Protein AF-A0A7J6UCP2-F1 (afdb_monomer_lite)

Organism: Perkinsus olseni (NCBI:txid32597)

Foldseek 3Di:
DLVVVLVVVVVCPPPVVVPAVVPPDDDDPADPVNVVVVLVVVDDLDAPALLPDDPVCLVVDDDPRNVVVVVLVVQLVVQLVCCQVPVVSLPDPHSPDPVSSVSSSSVSSSSSRCLVQQWAWEWEQEPVRDTDTDTDRDRPVSVDDDDPPDDQWDGWYYYSHGIDIDGPDDDDDD

Sequence (174 aa):
MGLGLLYEVTALSSNDTKGWLHNRLGKSRVTDKELLKQWFNSLPDSFDSIVRFNTNQSALLFGPALEELRRLEKFLVTCRSLAAVMPSMFGIESMESEAAQLHIETLARWAWGVILSRTGVAKVKEATGAERDLVLLLPGVSLLNNAMDDCNLQDPECSHEGCLVRARRFIRKG

Radius of gyration: 18.69 Å; chains: 1; bounding box: 39×41×49 Å

Structure (mmCIF, N/CA/C/O backbone):
data_AF-A0A7J6UCP2-F1
#
_entry.id   AF-A0A7J6UCP2-F1
#
loop_
_atom_site.group_PDB
_atom_site.id
_atom_site.type_symbol
_atom_site.label_atom_id
_atom_site.label_alt_id
_atom_site.label_comp_id
_atom_site.label_asym_id
_atom_site.label_entity_id
_atom_site.label_seq_id
_atom_site.pdbx_PDB_ins_code
_atom_site.Cartn_x
_atom_site.Cartn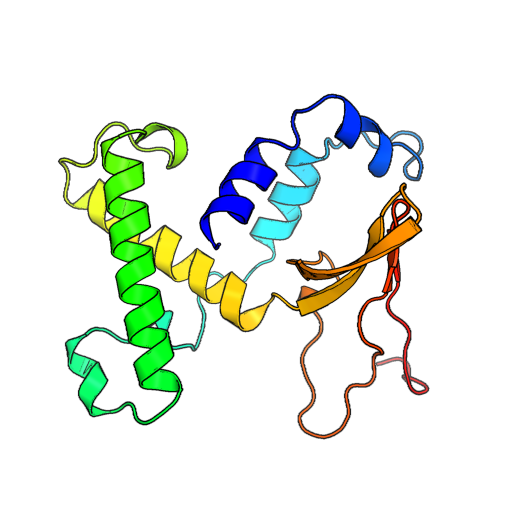_y
_atom_site.Cartn_z
_atom_site.occupancy
_atom_site.B_iso_or_equiv
_atom_site.auth_seq_id
_atom_site.auth_comp_id
_atom_site.auth_asym_id
_atom_site.auth_atom_id
_atom_site.pdbx_PDB_model_num
ATOM 1 N N . MET A 1 1 ? 4.297 12.203 4.997 1.00 28.42 1 MET A N 1
ATOM 2 C CA . MET A 1 1 ? 4.101 12.081 3.534 1.00 28.42 1 MET A CA 1
ATOM 3 C C . MET A 1 1 ? 3.146 10.948 3.118 1.00 28.42 1 MET A C 1
ATOM 5 O O . MET A 1 1 ? 2.669 10.998 2.000 1.00 28.42 1 MET A O 1
ATOM 9 N N . GLY A 1 2 ? 2.761 9.997 3.989 1.00 26.58 2 GLY A N 1
ATOM 10 C CA . GLY A 1 2 ? 1.834 8.899 3.627 1.00 26.58 2 GLY A CA 1
ATOM 11 C C . GLY A 1 2 ? 0.330 9.231 3.565 1.00 26.58 2 GLY A C 1
ATOM 12 O O . GLY A 1 2 ? -0.431 8.467 2.989 1.00 26.58 2 GLY A O 1
ATOM 13 N N . LEU A 1 3 ? -0.117 10.371 4.106 1.00 30.00 3 LEU A N 1
ATOM 14 C CA . LEU A 1 3 ? -1.521 10.815 4.016 1.00 30.00 3 LEU A CA 1
ATOM 15 C C . LEU A 1 3 ? -1.865 11.509 2.688 1.00 30.00 3 LEU A C 1
ATOM 17 O O . LEU A 1 3 ? -3.036 11.581 2.328 1.00 30.00 3 LEU A O 1
ATOM 21 N N . GLY A 1 4 ? -0.851 11.981 1.953 1.00 25.59 4 GLY A N 1
ATOM 22 C CA . GLY A 1 4 ? -1.035 12.601 0.638 1.00 25.59 4 GLY A CA 1
ATOM 23 C C . GLY A 1 4 ? -1.585 11.619 -0.394 1.00 25.59 4 GLY A C 1
ATOM 24 O O . GLY A 1 4 ? -2.411 12.010 -1.197 1.00 25.59 4 GLY A O 1
ATOM 25 N N . LEU A 1 5 ? -1.237 10.332 -0.292 1.00 33.38 5 LEU A N 1
ATOM 26 C CA . LEU A 1 5 ? -1.737 9.278 -1.184 1.00 33.38 5 LEU A CA 1
ATOM 27 C C . LEU A 1 5 ? -3.220 8.949 -0.956 1.00 33.38 5 LEU A C 1
ATOM 29 O O . LEU A 1 5 ? -3.938 8.700 -1.917 1.00 33.38 5 LEU A O 1
ATOM 33 N N . LEU A 1 6 ? -3.712 8.987 0.288 1.00 31.48 6 LEU A N 1
ATOM 34 C CA . LEU A 1 6 ? -5.144 8.803 0.564 1.00 31.48 6 LEU A CA 1
ATOM 35 C C . LEU A 1 6 ? -5.952 10.038 0.152 1.00 31.48 6 LEU A C 1
ATOM 37 O O . LEU A 1 6 ? -7.021 9.894 -0.436 1.00 31.48 6 LEU A O 1
ATOM 41 N N . TYR A 1 7 ? -5.417 11.238 0.405 1.00 31.50 7 TYR A N 1
ATOM 42 C CA . TYR A 1 7 ? -6.069 12.482 0.004 1.00 31.50 7 TYR A CA 1
ATOM 43 C C . TYR A 1 7 ? -6.068 12.664 -1.519 1.00 31.50 7 TYR A C 1
ATOM 45 O O . TYR A 1 7 ? -7.100 13.027 -2.068 1.00 31.50 7 TYR A O 1
ATOM 53 N N . GLU A 1 8 ? -4.979 12.338 -2.224 1.00 30.66 8 GLU A N 1
ATOM 54 C CA . GLU A 1 8 ? -4.911 12.392 -3.691 1.00 30.66 8 GLU A CA 1
ATOM 55 C C . GLU A 1 8 ? -5.833 11.361 -4.340 1.00 30.66 8 GLU A C 1
ATOM 57 O O . GLU A 1 8 ? -6.547 11.717 -5.268 1.00 30.66 8 GLU A O 1
ATOM 62 N N . VAL A 1 9 ? -5.952 10.140 -3.806 1.00 34.94 9 VAL A N 1
ATOM 63 C CA . VAL A 1 9 ? -6.922 9.156 -4.324 1.00 34.94 9 VAL A CA 1
ATOM 64 C C . VAL A 1 9 ? -8.375 9.632 -4.152 1.00 34.94 9 VAL A C 1
ATOM 66 O O . VAL A 1 9 ? -9.217 9.329 -4.996 1.00 34.94 9 VAL A O 1
ATOM 69 N N . THR A 1 10 ? -8.680 10.442 -3.129 1.00 30.94 10 THR A N 1
ATOM 70 C CA . THR A 1 10 ? -9.986 11.124 -3.001 1.00 30.94 10 THR A CA 1
ATOM 71 C C . THR A 1 10 ? -10.087 12.450 -3.773 1.00 30.94 10 THR A C 1
ATOM 73 O O . THR A 1 10 ? -11.191 12.865 -4.123 1.00 30.94 10 THR A O 1
ATOM 76 N N . ALA A 1 11 ? -8.962 13.107 -4.070 1.00 27.59 11 ALA A N 1
ATOM 77 C CA . ALA A 1 11 ? -8.880 14.394 -4.766 1.00 27.59 11 ALA A CA 1
ATOM 78 C C . ALA A 1 11 ? -8.700 14.267 -6.289 1.00 27.59 11 ALA A C 1
ATOM 80 O O . ALA A 1 11 ? -8.861 15.265 -6.992 1.00 27.59 11 ALA A O 1
ATOM 81 N N . LEU A 1 12 ? -8.536 13.049 -6.825 1.00 34.28 12 LEU A N 1
ATOM 82 C CA . LEU A 1 12 ? -8.738 12.686 -8.245 1.00 34.28 12 LEU A CA 1
ATOM 83 C C . LEU A 1 12 ? -10.200 12.910 -8.731 1.00 34.28 12 LEU A C 1
ATOM 85 O O . LEU A 1 12 ? -10.660 12.311 -9.697 1.00 34.28 12 LEU A O 1
ATOM 89 N N . SER A 1 13 ? -10.953 13.778 -8.050 1.00 34.31 13 SER A N 1
ATOM 90 C CA . SER A 1 13 ? -12.232 14.351 -8.475 1.00 34.31 13 SER A CA 1
ATOM 91 C C . SER A 1 13 ? -12.079 15.801 -8.980 1.00 34.31 13 SER A C 1
ATOM 93 O O . SER A 1 13 ? -13.064 16.432 -9.368 1.00 34.31 13 SER A O 1
ATOM 95 N N . SER A 1 14 ? -10.859 16.357 -9.025 1.00 34.62 14 SER A N 1
ATOM 96 C CA . SER A 1 14 ? -10.621 17.625 -9.720 1.00 34.62 14 SER A CA 1
ATOM 97 C C . SER A 1 14 ? -10.734 17.421 -11.236 1.00 34.62 14 SER A C 1
ATOM 99 O O . SER A 1 14 ? -10.267 16.424 -11.792 1.00 34.62 14 SER A O 1
ATOM 101 N N . ASN A 1 15 ? -11.392 18.363 -11.916 1.00 38.81 15 ASN A N 1
ATOM 102 C CA . ASN A 1 15 ? -11.730 18.292 -13.343 1.00 38.81 15 ASN A CA 1
ATOM 103 C C . ASN A 1 15 ? -10.537 18.009 -14.281 1.00 38.81 15 ASN A C 1
ATOM 105 O O . ASN A 1 15 ? -10.770 17.582 -15.410 1.00 38.81 15 ASN A O 1
ATOM 109 N N . ASP A 1 16 ? -9.297 18.171 -13.818 1.00 34.94 16 ASP A N 1
ATOM 110 C CA . ASP A 1 16 ? -8.079 17.967 -14.607 1.00 34.94 16 ASP A CA 1
ATOM 111 C C . ASP A 1 16 ? -7.680 16.488 -14.764 1.00 34.94 16 ASP A C 1
ATOM 113 O O . ASP A 1 16 ? -6.960 16.133 -15.694 1.00 34.94 16 ASP A O 1
ATOM 117 N N . THR A 1 17 ? -8.194 15.587 -13.919 1.00 39.81 17 THR A N 1
ATOM 118 C CA . THR A 1 17 ? -7.882 14.140 -13.997 1.00 39.81 17 THR A CA 1
ATOM 119 C C . THR A 1 17 ? -8.807 13.358 -14.925 1.00 39.81 17 THR A C 1
ATOM 121 O O . THR A 1 17 ? -8.430 12.294 -15.416 1.00 39.81 17 THR A O 1
ATOM 124 N N . LYS A 1 18 ? -9.946 13.951 -15.311 1.00 36.94 18 LYS A N 1
ATOM 125 C CA . LYS A 1 18 ? -10.857 13.402 -16.333 1.00 36.94 18 LYS A CA 1
ATOM 126 C C . LYS A 1 18 ? -10.196 13.249 -17.709 1.00 36.94 18 LYS A C 1
ATOM 128 O O . LYS A 1 18 ? -10.711 12.525 -18.552 1.00 36.94 18 LYS A O 1
ATOM 133 N N . GLY A 1 19 ? -9.074 13.921 -17.969 1.00 36.62 19 GLY A N 1
ATOM 134 C CA . GLY A 1 19 ? -8.403 13.868 -19.270 1.00 36.62 19 GLY A CA 1
ATOM 135 C C . GLY A 1 19 ? -7.549 12.619 -19.512 1.00 36.62 19 GLY A C 1
ATOM 136 O O . GLY A 1 19 ? -7.291 12.284 -20.667 1.00 36.62 19 GLY A O 1
ATOM 137 N N . TRP A 1 20 ? -7.100 11.921 -18.462 1.00 38.22 20 TRP A N 1
ATOM 138 C CA . TRP A 1 20 ? -5.954 11.011 -18.596 1.00 38.22 20 TRP A CA 1
ATOM 139 C C . TRP A 1 20 ? -6.321 9.582 -19.020 1.00 38.22 20 TRP A C 1
ATOM 141 O O . TRP A 1 20 ? -5.646 8.987 -19.857 1.00 38.22 20 TRP A O 1
ATOM 151 N N . LEU A 1 21 ? -7.439 9.045 -18.523 1.00 36.19 21 LEU A N 1
ATOM 152 C CA . LEU A 1 21 ? -7.934 7.709 -18.894 1.00 36.19 21 LEU A CA 1
ATOM 153 C C . LEU A 1 21 ? -8.915 7.727 -20.081 1.00 36.19 21 LEU A C 1
ATOM 155 O O . LEU A 1 21 ? -9.061 6.726 -20.787 1.00 36.19 21 LEU A O 1
ATOM 159 N N . HIS A 1 22 ? -9.527 8.880 -20.369 1.00 36.47 22 HIS A N 1
ATOM 160 C CA . HIS A 1 22 ? -10.533 9.031 -21.425 1.00 36.47 22 HIS A CA 1
ATOM 161 C C . HIS A 1 22 ? -9.983 8.913 -22.859 1.00 36.47 22 HIS A C 1
ATOM 163 O O . HIS A 1 22 ? -10.745 8.601 -23.774 1.00 36.47 22 HIS A O 1
ATOM 169 N N . ASN A 1 23 ? -8.677 9.112 -23.078 1.00 37.38 23 ASN A N 1
ATOM 170 C CA . ASN A 1 23 ? -8.114 9.224 -24.431 1.00 37.38 23 ASN A CA 1
ATOM 171 C C . ASN A 1 23 ? -7.650 7.905 -25.078 1.00 37.38 23 ASN A C 1
ATOM 173 O O . ASN A 1 23 ? -7.277 7.913 -26.250 1.00 37.38 23 ASN A O 1
ATOM 177 N N . ARG A 1 24 ? -7.688 6.760 -24.377 1.00 41.09 24 ARG A N 1
ATOM 178 C CA . ARG A 1 24 ? -7.304 5.454 -24.970 1.00 41.09 24 ARG A CA 1
ATOM 179 C C . ARG A 1 24 ? -8.382 4.380 -24.974 1.00 41.09 24 ARG A C 1
ATOM 181 O O . ARG A 1 24 ? -8.202 3.357 -25.629 1.00 41.09 24 ARG A O 1
ATOM 188 N N . LEU A 1 25 ? -9.515 4.608 -24.320 1.00 40.66 25 LEU A N 1
ATOM 189 C CA . LEU A 1 25 ? -10.637 3.677 -24.342 1.00 40.66 25 LEU A CA 1
ATOM 190 C C . LEU A 1 25 ? -11.832 4.343 -25.007 1.00 40.66 25 LEU A C 1
ATOM 192 O O . LEU A 1 25 ? -12.741 4.848 -24.349 1.00 40.66 25 LEU A O 1
ATOM 196 N N . GLY A 1 26 ? -11.845 4.311 -26.340 1.00 40.84 26 GLY A N 1
ATOM 197 C CA . GLY A 1 26 ? -13.077 4.535 -27.083 1.00 40.84 26 GLY A CA 1
ATOM 198 C C . GLY A 1 26 ? -14.199 3.699 -26.458 1.00 40.84 26 GLY A C 1
ATOM 199 O O . GLY A 1 26 ? -14.129 2.475 -26.436 1.00 40.84 26 GLY A O 1
ATOM 200 N N . LYS A 1 27 ? -15.223 4.373 -25.923 1.00 42.56 27 LYS A N 1
ATOM 201 C CA . LYS A 1 27 ? -16.454 3.771 -25.381 1.00 42.56 27 LYS A CA 1
ATOM 202 C C . LYS A 1 27 ? -16.291 2.813 -24.179 1.00 42.56 27 LYS A C 1
ATOM 204 O O . LYS A 1 27 ? -17.074 1.869 -24.070 1.00 42.56 27 LYS A O 1
ATOM 209 N N . SER A 1 28 ? -15.368 3.038 -23.239 1.00 44.75 28 SER A N 1
ATOM 210 C CA . SER A 1 28 ? -15.468 2.339 -21.941 1.00 44.75 28 SER A CA 1
ATOM 211 C C . SER A 1 28 ? -16.568 2.971 -21.076 1.00 44.75 28 SER A C 1
ATOM 213 O O . SER A 1 28 ? -16.536 4.165 -20.803 1.00 44.75 28 SER A O 1
ATOM 215 N N . ARG A 1 29 ? -17.558 2.172 -20.652 1.00 52.75 29 ARG A N 1
ATOM 216 C CA . ARG A 1 29 ? -18.619 2.566 -19.696 1.00 52.75 29 ARG A CA 1
ATOM 217 C C . ARG A 1 29 ? -18.143 2.584 -18.232 1.00 52.75 29 ARG A C 1
ATOM 219 O O . ARG A 1 29 ? -18.961 2.785 -17.343 1.00 52.75 29 ARG A O 1
ATOM 226 N N . VAL A 1 30 ? -16.865 2.303 -17.986 1.00 57.31 30 VAL A N 1
ATOM 227 C CA . VAL A 1 30 ? -16.283 2.140 -16.649 1.00 57.31 30 VAL A CA 1
ATOM 228 C C . VAL A 1 30 ? -15.572 3.435 -16.266 1.00 57.31 30 VAL A C 1
ATOM 230 O O . VAL A 1 30 ? -14.698 3.883 -17.004 1.00 57.31 30 VAL A O 1
ATOM 233 N N . THR A 1 31 ? -15.957 4.040 -15.145 1.00 66.81 31 THR A N 1
ATOM 234 C CA . THR A 1 31 ? -15.325 5.252 -14.609 1.00 66.81 31 THR A CA 1
ATOM 235 C C . THR A 1 31 ? -13.968 4.938 -13.978 1.00 66.81 31 THR A C 1
ATOM 237 O O . THR A 1 31 ? -13.706 3.813 -13.543 1.00 66.81 31 THR A O 1
ATOM 240 N N . ASP A 1 32 ? -13.116 5.956 -13.848 1.00 67.12 32 ASP A N 1
ATOM 241 C CA . ASP A 1 32 ? -11.796 5.842 -13.210 1.00 67.12 32 ASP A CA 1
ATOM 242 C C . ASP A 1 32 ? -11.883 5.275 -11.783 1.00 67.12 32 ASP A C 1
ATOM 244 O O . ASP A 1 32 ? -11.045 4.479 -11.357 1.00 67.12 32 ASP A O 1
ATOM 248 N N . LYS A 1 33 ? -12.959 5.611 -11.061 1.00 66.12 33 LYS A N 1
ATOM 249 C CA . LYS A 1 33 ? -13.245 5.080 -9.724 1.00 66.12 33 LYS A CA 1
ATOM 250 C C . LYS A 1 33 ? -13.488 3.573 -9.745 1.00 66.12 33 LYS A C 1
ATOM 252 O O . LYS A 1 33 ? -13.018 2.866 -8.854 1.00 66.12 33 LYS A O 1
ATOM 257 N N . GLU A 1 34 ? -14.223 3.068 -10.734 1.00 67.75 34 GLU A N 1
ATOM 258 C CA . GLU A 1 34 ? -14.449 1.628 -10.872 1.00 67.75 34 GLU A CA 1
ATOM 259 C C . GLU A 1 34 ? -13.172 0.885 -11.269 1.00 67.75 34 GLU A C 1
ATOM 261 O O . GLU A 1 34 ? -12.932 -0.199 -10.739 1.00 67.75 34 GLU A O 1
ATOM 266 N N . LEU A 1 35 ? -12.326 1.468 -12.124 1.00 70.19 35 LEU A N 1
ATOM 267 C CA . LEU A 1 35 ? -11.032 0.880 -12.487 1.00 70.19 35 LEU A CA 1
ATOM 268 C C . LEU A 1 35 ? -10.089 0.796 -11.281 1.00 70.19 35 LEU A C 1
ATOM 270 O O . LEU A 1 35 ? -9.509 -0.260 -11.022 1.00 70.19 35 LEU A O 1
ATOM 274 N N . LEU A 1 36 ? -9.989 1.869 -10.492 1.00 72.88 36 LEU A N 1
ATOM 275 C CA . LEU A 1 36 ? -9.212 1.862 -9.252 1.00 72.88 36 LEU A CA 1
ATOM 276 C C . LEU A 1 36 ? -9.765 0.847 -8.253 1.00 72.88 36 LEU A C 1
ATOM 278 O O . LEU A 1 36 ? -8.993 0.104 -7.655 1.00 72.88 36 LEU A O 1
ATOM 282 N N . LYS A 1 37 ? -11.092 0.757 -8.106 1.00 73.62 37 LYS A N 1
ATOM 283 C CA . LYS A 1 37 ? -11.725 -0.240 -7.234 1.00 73.62 37 LYS A CA 1
ATOM 284 C C . LYS A 1 37 ? -11.395 -1.669 -7.669 1.00 73.62 37 LYS A C 1
ATOM 286 O O . LYS A 1 37 ? -11.050 -2.491 -6.827 1.00 73.62 37 LYS A O 1
ATOM 291 N N . GLN A 1 38 ? -11.475 -1.970 -8.966 1.00 74.81 38 GLN A N 1
ATOM 292 C CA . GLN A 1 38 ? -11.104 -3.285 -9.498 1.00 74.81 38 GLN A CA 1
ATOM 293 C C . GLN A 1 38 ? -9.635 -3.613 -9.229 1.00 74.81 38 GLN A C 1
ATOM 295 O O . GLN A 1 38 ? -9.316 -4.738 -8.854 1.00 74.81 38 GLN A O 1
ATOM 300 N N . TRP A 1 39 ? -8.746 -2.632 -9.373 1.00 78.00 39 TRP A N 1
ATOM 301 C CA . TRP A 1 39 ? -7.334 -2.829 -9.079 1.00 78.00 39 TRP A CA 1
ATOM 302 C C . TRP A 1 39 ? -7.057 -3.002 -7.580 1.00 78.00 39 TRP A C 1
ATOM 304 O O . TRP A 1 39 ? -6.338 -3.930 -7.217 1.00 78.00 39 TRP A O 1
ATOM 314 N N . PHE A 1 40 ? -7.664 -2.208 -6.694 1.00 77.12 40 PHE A N 1
ATOM 315 C CA . PHE A 1 40 ? -7.545 -2.422 -5.247 1.00 77.12 40 PHE A CA 1
ATOM 316 C C . PHE A 1 40 ? -8.045 -3.812 -4.835 1.00 77.12 40 PHE A C 1
ATOM 318 O O . PHE A 1 40 ? -7.401 -4.461 -4.020 1.00 77.12 40 PHE A O 1
ATOM 325 N N . ASN A 1 41 ? -9.112 -4.314 -5.467 1.00 77.94 41 ASN A N 1
ATOM 326 C CA . ASN A 1 41 ? -9.604 -5.680 -5.254 1.00 77.94 41 ASN A CA 1
ATOM 327 C C . ASN A 1 41 ? -8.636 -6.777 -5.743 1.00 77.94 41 ASN A C 1
ATOM 329 O O . ASN A 1 41 ? -8.837 -7.942 -5.419 1.00 77.94 41 ASN A O 1
ATOM 333 N N . SER A 1 42 ? -7.627 -6.439 -6.552 1.00 79.12 42 SER A N 1
ATOM 334 C CA . SER A 1 42 ? -6.583 -7.382 -6.984 1.00 79.12 42 SER A CA 1
ATOM 335 C C . SER A 1 42 ? -5.391 -7.451 -6.024 1.00 79.12 42 SER A C 1
ATOM 337 O O . SER A 1 42 ? -4.519 -8.306 -6.188 1.00 79.12 42 SER A O 1
ATOM 339 N N . LEU A 1 43 ? -5.324 -6.547 -5.041 1.00 81.69 43 LEU A N 1
ATOM 340 C CA . LEU A 1 43 ? -4.286 -6.567 -4.015 1.00 81.69 43 LEU A CA 1
ATOM 341 C C . LEU A 1 43 ? -4.542 -7.705 -3.019 1.00 81.69 43 LEU A C 1
ATOM 343 O O . LEU A 1 43 ? -5.689 -8.093 -2.811 1.00 81.69 43 LEU A O 1
ATOM 347 N N . PRO A 1 44 ? -3.488 -8.246 -2.388 1.00 82.50 44 PRO A N 1
ATOM 348 C CA . PRO A 1 44 ? -3.661 -9.322 -1.427 1.00 82.50 44 PRO A CA 1
ATOM 349 C C . PRO A 1 44 ? -4.373 -8.825 -0.162 1.00 82.50 44 PRO A C 1
ATOM 351 O O . PRO A 1 44 ? -4.149 -7.705 0.305 1.00 82.50 44 PRO A O 1
ATOM 354 N N . ASP A 1 45 ? -5.170 -9.706 0.439 1.00 81.12 45 ASP A N 1
ATOM 355 C CA . ASP A 1 45 ? -5.878 -9.429 1.695 1.00 81.12 45 ASP A CA 1
ATOM 356 C C . ASP A 1 45 ? -4.925 -9.321 2.897 1.00 81.12 45 ASP A C 1
ATOM 358 O O . ASP A 1 45 ? -5.259 -8.742 3.930 1.00 81.12 45 ASP A O 1
ATOM 362 N N . SER A 1 46 ? -3.713 -9.875 2.785 1.00 80.56 46 SER A N 1
ATOM 363 C CA . SER A 1 46 ? -2.707 -9.824 3.844 1.00 80.56 46 SER A CA 1
ATOM 364 C C . SER A 1 46 ? -1.280 -9.822 3.296 1.00 80.56 46 SER A C 1
ATOM 366 O O . SER A 1 46 ? -1.027 -10.246 2.170 1.00 80.56 46 SER A O 1
ATOM 368 N N . PHE A 1 47 ? -0.336 -9.362 4.120 1.00 81.12 47 PHE A N 1
ATOM 369 C CA . PHE A 1 47 ? 1.077 -9.238 3.759 1.00 81.12 47 PHE A CA 1
ATOM 370 C C . PHE A 1 47 ? 1.960 -9.965 4.769 1.00 81.12 47 PHE A C 1
ATOM 372 O O . PHE A 1 47 ? 1.778 -9.793 5.974 1.00 81.12 47 PHE A O 1
ATOM 379 N N . ASP A 1 48 ? 2.948 -10.716 4.288 1.00 74.75 48 ASP A N 1
ATOM 380 C CA . ASP A 1 48 ? 3.992 -11.343 5.109 1.00 74.75 48 ASP A CA 1
ATOM 381 C C . ASP A 1 48 ? 5.088 -10.322 5.462 1.00 74.75 48 ASP A C 1
ATOM 383 O O . ASP A 1 48 ? 6.253 -10.470 5.104 1.00 74.75 48 ASP A O 1
ATOM 387 N N . SER A 1 49 ? 4.707 -9.219 6.108 1.00 75.38 49 SER A N 1
ATOM 388 C CA . SER A 1 49 ? 5.622 -8.123 6.442 1.00 75.38 49 SER A CA 1
ATOM 389 C C . SER A 1 49 ? 5.479 -7.674 7.895 1.00 75.38 49 SER A C 1
ATOM 391 O O . SER A 1 49 ? 4.719 -8.248 8.681 1.00 75.38 49 SER A O 1
ATOM 393 N N . ILE A 1 50 ? 6.204 -6.607 8.246 1.00 76.44 50 ILE A N 1
ATOM 394 C CA . ILE A 1 50 ? 6.205 -5.994 9.578 1.00 76.44 50 ILE A CA 1
ATOM 395 C C . ILE A 1 50 ? 4.798 -5.671 10.104 1.00 76.44 50 ILE A C 1
ATOM 397 O O . ILE A 1 50 ? 4.574 -5.641 11.309 1.00 76.44 50 ILE A O 1
ATOM 401 N N . VAL A 1 51 ? 3.824 -5.500 9.206 1.00 80.50 51 VAL A N 1
ATOM 402 C CA . VAL A 1 51 ? 2.430 -5.190 9.544 1.00 80.50 51 VAL A CA 1
ATOM 403 C C . VAL A 1 51 ? 1.728 -6.289 10.341 1.00 80.50 51 VAL A C 1
ATOM 405 O O . VAL A 1 51 ? 0.732 -5.997 11.001 1.00 80.50 51 VAL A O 1
ATOM 408 N N . ARG A 1 52 ? 2.238 -7.529 10.319 1.00 79.06 52 ARG A N 1
ATOM 409 C CA . ARG A 1 52 ? 1.726 -8.638 11.141 1.00 79.06 52 ARG A CA 1
ATOM 410 C C . ARG A 1 52 ? 2.340 -8.705 12.535 1.00 79.06 52 ARG A C 1
ATOM 412 O O . ARG A 1 52 ? 1.782 -9.373 13.400 1.00 79.06 52 ARG A O 1
ATOM 419 N N . PHE A 1 53 ? 3.460 -8.024 12.762 1.00 72.19 53 PHE A N 1
ATOM 420 C CA . PHE A 1 53 ? 4.092 -8.010 14.071 1.00 72.19 53 PHE A CA 1
ATOM 421 C C . PHE A 1 53 ? 3.284 -7.114 15.008 1.00 72.19 53 PHE A C 1
ATOM 423 O O . PHE A 1 53 ? 2.862 -6.003 14.657 1.00 72.19 53 PHE A O 1
ATOM 430 N N . ASN A 1 54 ? 3.046 -7.616 16.215 1.00 67.12 54 ASN A N 1
ATOM 431 C CA . ASN A 1 54 ? 2.574 -6.785 17.311 1.00 67.12 54 ASN A CA 1
ATOM 432 C C . ASN A 1 54 ? 3.773 -6.189 18.069 1.00 67.12 54 ASN A C 1
ATOM 434 O O . ASN A 1 54 ? 4.907 -6.654 17.952 1.00 67.12 54 ASN A O 1
ATOM 438 N N . THR A 1 55 ? 3.516 -5.151 18.863 1.00 60.09 55 THR A N 1
ATOM 439 C CA . THR A 1 55 ? 4.519 -4.457 19.688 1.00 60.09 55 THR A CA 1
ATOM 440 C C . THR A 1 55 ? 5.306 -5.408 20.593 1.00 60.09 55 THR A C 1
ATOM 442 O O . THR A 1 55 ? 6.494 -5.193 20.826 1.00 60.09 55 THR A O 1
ATOM 445 N N . ASN A 1 56 ? 4.692 -6.504 21.044 1.00 63.50 56 ASN A N 1
ATOM 446 C CA . ASN A 1 56 ? 5.327 -7.492 21.920 1.00 63.50 56 ASN A CA 1
ATOM 447 C C . ASN A 1 56 ? 6.296 -8.429 21.178 1.00 63.50 56 ASN A C 1
ATOM 449 O O . ASN A 1 56 ? 7.182 -9.010 21.797 1.00 63.50 56 ASN A O 1
ATOM 453 N N . GLN A 1 57 ? 6.172 -8.551 19.856 1.00 66.81 57 GLN A N 1
ATOM 454 C CA . GLN A 1 57 ? 7.099 -9.304 19.006 1.00 66.81 57 GLN A CA 1
ATOM 455 C C . GLN A 1 57 ? 8.276 -8.447 18.510 1.00 66.81 57 GLN A C 1
ATOM 457 O O . GLN A 1 57 ? 9.140 -8.951 17.794 1.00 66.81 57 GLN A O 1
ATOM 462 N N . SER A 1 58 ? 8.354 -7.175 18.920 1.00 65.38 58 SER A N 1
ATOM 463 C CA . SER A 1 58 ? 9.450 -6.264 18.558 1.00 65.38 58 SER A CA 1
ATOM 464 C C . SER A 1 58 ? 10.829 -6.744 19.014 1.00 65.38 58 SER A C 1
ATOM 466 O O . SER A 1 58 ? 11.821 -6.447 18.356 1.00 65.38 58 SER A O 1
ATOM 468 N N . ALA A 1 59 ? 10.892 -7.548 20.080 1.00 64.69 59 ALA A N 1
ATOM 469 C CA . ALA A 1 59 ? 12.127 -8.146 20.589 1.00 64.69 59 ALA A CA 1
ATOM 470 C C . ALA A 1 59 ? 12.802 -9.113 19.598 1.00 64.69 59 ALA A C 1
ATOM 472 O O . ALA A 1 59 ? 13.981 -9.421 19.749 1.00 64.69 59 ALA A O 1
ATOM 473 N N . LEU A 1 60 ? 12.065 -9.591 18.589 1.00 70.75 60 LEU A N 1
ATOM 474 C CA . LEU A 1 60 ? 12.579 -10.466 17.533 1.00 70.75 60 LEU A CA 1
ATOM 475 C C . LEU A 1 60 ? 13.118 -9.683 16.324 1.00 70.75 60 LEU A C 1
ATOM 477 O O . LEU A 1 60 ? 13.612 -10.287 15.374 1.00 70.75 60 LEU A O 1
ATOM 481 N N . LEU A 1 61 ? 13.004 -8.352 16.334 1.00 76.75 61 LEU A N 1
ATOM 482 C CA . LEU A 1 61 ? 13.357 -7.490 15.214 1.00 76.75 61 LEU A CA 1
ATOM 483 C C . LEU A 1 61 ? 14.627 -6.699 15.508 1.00 76.75 61 LEU A C 1
ATOM 485 O O . LEU A 1 61 ? 14.791 -6.118 16.578 1.00 76.75 61 LEU A O 1
ATOM 489 N N . PHE A 1 62 ? 15.496 -6.600 14.505 1.00 74.31 62 PHE A N 1
ATOM 490 C CA . PHE A 1 62 ? 16.747 -5.856 14.600 1.00 74.31 62 PHE A CA 1
ATOM 491 C C . PHE A 1 62 ? 16.923 -4.922 13.402 1.00 74.31 62 PHE A C 1
ATOM 493 O O . PHE A 1 62 ? 16.452 -5.194 12.295 1.00 74.31 62 PHE A O 1
ATOM 500 N N . GLY A 1 63 ? 17.621 -3.808 13.632 1.00 82.12 63 GLY A N 1
ATOM 501 C CA . GLY A 1 63 ? 18.026 -2.883 12.575 1.00 82.12 63 GLY A CA 1
ATOM 502 C C . GLY A 1 63 ? 16.840 -2.277 11.798 1.00 82.12 63 GLY A C 1
ATOM 503 O O . GLY A 1 63 ? 15.903 -1.780 12.429 1.00 82.12 63 GLY A O 1
ATOM 504 N N . PRO A 1 64 ? 16.855 -2.292 10.448 1.00 80.44 64 PRO A N 1
ATOM 505 C CA . PRO A 1 64 ? 15.847 -1.625 9.613 1.00 80.44 64 PRO A CA 1
ATOM 506 C C . PRO A 1 64 ? 14.398 -2.057 9.878 1.00 80.44 64 PRO A C 1
ATOM 508 O O . PRO A 1 64 ? 13.492 -1.232 9.812 1.00 80.44 64 PRO A O 1
ATOM 511 N N . ALA A 1 65 ? 14.167 -3.326 10.229 1.00 81.12 65 ALA A N 1
ATOM 512 C CA . ALA A 1 65 ? 12.818 -3.837 10.481 1.00 81.12 65 ALA A CA 1
ATOM 513 C C . ALA A 1 65 ? 12.173 -3.216 11.733 1.00 81.12 65 ALA A C 1
ATOM 515 O O . ALA A 1 65 ? 10.973 -2.944 11.744 1.00 81.12 65 ALA A O 1
ATOM 516 N N . LEU A 1 66 ? 12.969 -2.944 12.773 1.00 82.81 66 LEU A N 1
ATOM 517 C CA . LEU A 1 66 ? 12.491 -2.276 13.984 1.00 82.81 66 LEU A CA 1
ATOM 518 C C . LEU A 1 66 ? 12.132 -0.809 13.707 1.00 82.81 66 LEU A C 1
ATOM 520 O O . LEU A 1 66 ? 11.150 -0.294 14.240 1.00 82.81 66 LEU A O 1
ATOM 524 N N . GLU A 1 67 ? 12.907 -0.134 12.857 1.00 84.12 67 GLU A N 1
ATOM 525 C CA . GLU A 1 67 ? 12.619 1.248 12.470 1.00 84.12 67 GLU A CA 1
ATOM 526 C C . GLU A 1 67 ? 11.338 1.345 11.630 1.00 84.12 67 GLU A C 1
ATOM 528 O O . GLU A 1 67 ? 10.522 2.241 11.849 1.00 84.12 67 GLU A O 1
ATOM 533 N N . GLU A 1 68 ? 11.099 0.383 10.736 1.00 85.00 68 GLU A N 1
ATOM 534 C CA . GLU A 1 68 ? 9.835 0.296 9.999 1.00 85.00 68 GLU A CA 1
ATOM 535 C C . GLU A 1 68 ? 8.636 -0.007 10.908 1.00 85.00 68 GLU A C 1
ATOM 537 O O . GLU A 1 68 ? 7.566 0.572 10.708 1.00 85.00 68 GLU A O 1
ATOM 542 N N . LEU A 1 69 ? 8.800 -0.820 11.960 1.00 84.50 69 LEU A N 1
ATOM 543 C CA . LEU A 1 69 ? 7.743 -1.018 12.961 1.00 84.50 69 LEU A CA 1
ATOM 544 C C . LEU A 1 69 ? 7.377 0.302 13.659 1.00 84.50 69 LEU A C 1
ATOM 546 O O . LEU A 1 69 ? 6.200 0.637 13.767 1.00 84.50 69 LEU A O 1
ATOM 550 N N . ARG A 1 70 ? 8.371 1.104 14.056 1.00 84.88 70 ARG A N 1
ATOM 551 C CA . ARG A 1 70 ? 8.134 2.430 14.661 1.00 84.88 70 ARG A CA 1
ATOM 552 C C . ARG A 1 70 ? 7.453 3.402 13.698 1.00 84.88 70 ARG A C 1
ATOM 554 O O . ARG A 1 70 ? 6.652 4.240 14.117 1.00 84.88 70 ARG A O 1
ATOM 561 N N . ARG A 1 71 ? 7.775 3.334 12.402 1.00 87.94 71 ARG A N 1
ATOM 562 C CA . ARG A 1 71 ? 7.097 4.132 11.366 1.00 87.94 71 ARG A CA 1
ATOM 563 C C . ARG A 1 71 ? 5.639 3.715 11.218 1.00 87.94 71 ARG A C 1
ATOM 565 O O . ARG A 1 71 ? 4.777 4.594 11.186 1.00 87.94 71 ARG A O 1
ATOM 572 N N . LEU A 1 72 ? 5.364 2.411 11.215 1.00 86.94 72 LEU A N 1
ATOM 573 C CA . LEU A 1 72 ? 4.004 1.879 11.233 1.00 86.94 72 LEU A CA 1
ATOM 574 C C . LEU A 1 72 ? 3.236 2.356 12.473 1.00 86.94 72 LEU A C 1
ATOM 576 O O . LEU A 1 72 ? 2.115 2.831 12.337 1.00 86.94 72 LEU A O 1
ATOM 580 N N . GLU A 1 73 ? 3.826 2.316 13.668 1.00 86.94 73 GLU A N 1
ATOM 581 C CA . GLU A 1 73 ? 3.178 2.804 14.897 1.00 86.94 73 GLU A CA 1
ATOM 582 C C . GLU A 1 73 ? 2.784 4.285 14.797 1.00 86.94 73 GLU A C 1
ATOM 584 O O . GLU A 1 73 ? 1.643 4.656 15.082 1.00 86.94 73 GLU A O 1
ATOM 589 N N . LYS A 1 74 ? 3.698 5.139 14.318 1.00 89.19 74 LYS A N 1
ATOM 590 C CA . LYS A 1 74 ? 3.412 6.564 14.072 1.00 89.19 74 LYS A CA 1
ATOM 591 C C . LYS A 1 74 ? 2.307 6.752 13.031 1.00 89.19 74 LYS A C 1
ATOM 593 O O . LYS A 1 74 ? 1.457 7.635 13.181 1.00 89.19 74 LYS A O 1
ATOM 598 N N . PHE A 1 75 ? 2.303 5.932 11.983 1.00 89.69 75 PHE A N 1
ATOM 599 C CA . PHE A 1 75 ? 1.255 5.940 10.970 1.00 89.69 75 PHE A CA 1
ATOM 600 C C . PHE A 1 75 ? -0.108 5.547 11.558 1.00 89.69 75 PHE A C 1
ATOM 602 O O . PHE A 1 75 ? -1.081 6.267 11.346 1.00 89.69 75 PHE A O 1
ATOM 609 N N . LEU A 1 76 ? -0.172 4.495 12.381 1.00 89.50 76 LEU A N 1
ATOM 610 C CA . LEU A 1 76 ? -1.398 4.061 13.059 1.00 89.50 76 LEU A CA 1
ATOM 611 C C . LEU A 1 76 ? -1.974 5.150 13.967 1.00 89.50 76 LEU A C 1
ATOM 613 O O . LEU A 1 76 ? -3.174 5.418 13.912 1.00 89.50 76 LEU A O 1
ATOM 617 N N . VAL A 1 77 ? -1.130 5.819 14.759 1.00 90.00 77 VAL A N 1
ATOM 618 C CA . VAL A 1 77 ? -1.556 6.959 15.590 1.00 90.00 77 VAL A CA 1
ATOM 619 C C . VAL A 1 77 ? -2.150 8.063 14.718 1.00 90.00 77 VAL A C 1
ATOM 621 O O . VAL A 1 77 ? -3.216 8.589 15.026 1.00 90.00 77 VAL A O 1
ATOM 624 N N . THR A 1 78 ? -1.504 8.368 13.594 1.00 91.56 78 THR A N 1
ATOM 625 C CA . THR A 1 78 ? -1.974 9.396 12.661 1.00 91.56 78 THR A CA 1
ATOM 626 C C . THR A 1 78 ? -3.338 9.034 12.061 1.00 91.56 78 THR A C 1
ATOM 628 O O . THR A 1 78 ? -4.235 9.875 12.040 1.00 91.56 78 THR A O 1
ATOM 631 N N . CYS A 1 79 ? -3.527 7.787 11.616 1.00 89.69 79 CYS A N 1
ATOM 632 C CA . CYS A 1 79 ? -4.808 7.311 11.091 1.00 89.69 79 CYS A CA 1
ATOM 633 C C . CYS A 1 79 ? -5.920 7.378 12.141 1.00 89.69 79 CYS A C 1
ATOM 635 O O . CYS A 1 79 ? -7.013 7.835 11.825 1.00 89.69 79 CYS A O 1
ATOM 637 N N . ARG A 1 80 ? -5.643 6.988 13.39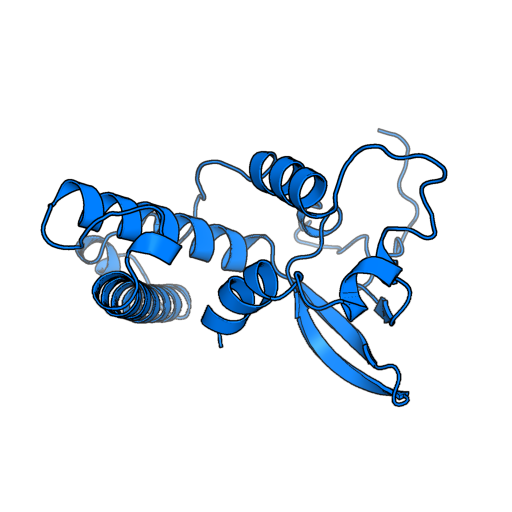3 1.00 89.62 80 ARG A N 1
ATOM 638 C CA . ARG A 1 80 ? -6.620 7.074 14.490 1.00 89.62 80 ARG A CA 1
ATOM 639 C C . ARG A 1 80 ? -7.017 8.518 14.789 1.00 89.62 80 ARG A C 1
ATOM 641 O O . ARG A 1 80 ? -8.206 8.802 14.891 1.00 89.62 80 ARG A O 1
ATOM 648 N N . SER A 1 81 ? -6.049 9.432 14.871 1.00 91.31 81 SER A N 1
ATOM 649 C CA . SER A 1 81 ? -6.327 10.860 15.073 1.00 91.31 81 SER A CA 1
ATOM 650 C C . SER A 1 81 ? -7.159 11.441 13.931 1.00 91.31 81 SER A C 1
ATOM 652 O O . SER A 1 81 ? -8.093 12.198 14.174 1.00 91.31 81 SER A O 1
ATOM 654 N N . LEU A 1 82 ? -6.862 11.059 12.685 1.00 89.69 82 LEU A N 1
ATOM 655 C CA . LEU A 1 82 ? -7.636 11.511 11.533 1.00 89.69 82 LEU A CA 1
ATOM 656 C C . LEU A 1 82 ? -9.059 10.947 11.548 1.00 89.69 82 LEU A C 1
ATOM 658 O O . LEU A 1 82 ? -10.003 11.692 11.317 1.00 89.69 82 LEU A O 1
ATOM 662 N N . ALA A 1 83 ? -9.219 9.660 11.855 1.00 87.44 83 ALA A N 1
ATOM 663 C CA . ALA A 1 83 ? -10.521 9.008 11.947 1.00 87.44 83 ALA A CA 1
ATOM 664 C C . ALA A 1 83 ? -11.384 9.580 13.083 1.00 87.44 83 ALA A C 1
ATOM 666 O O . ALA A 1 83 ? -12.602 9.616 12.959 1.00 87.44 83 ALA A O 1
ATOM 667 N N . ALA A 1 84 ? -10.774 10.079 14.163 1.00 90.19 84 ALA A N 1
ATOM 668 C CA . ALA A 1 84 ? -11.502 10.754 15.237 1.00 90.19 84 ALA A CA 1
ATOM 669 C C . ALA A 1 84 ? -12.088 12.105 14.793 1.00 90.19 84 ALA A C 1
ATOM 671 O O . ALA A 1 84 ? -13.167 12.480 15.239 1.00 90.19 84 ALA A O 1
ATOM 672 N N . VAL A 1 85 ? -11.393 12.825 13.906 1.00 92.25 85 VAL A N 1
ATOM 673 C CA . VAL A 1 85 ? -11.831 14.138 13.398 1.00 92.25 85 VAL A CA 1
ATOM 674 C C . VAL A 1 85 ? -12.732 14.001 12.165 1.00 92.25 85 VAL A C 1
ATOM 676 O O . VAL A 1 85 ? -13.656 14.788 11.983 1.00 92.25 85 VAL A O 1
ATOM 679 N N . MET A 1 86 ? -12.474 13.009 11.309 1.00 91.12 86 MET A N 1
ATOM 680 C CA . MET A 1 86 ? -13.183 12.773 10.046 1.00 91.12 86 MET A CA 1
ATOM 681 C C . MET A 1 86 ? -13.527 11.282 9.867 1.00 91.12 86 MET A C 1
ATOM 683 O O . MET A 1 86 ? -12.975 10.617 8.986 1.00 91.12 86 MET A O 1
ATOM 687 N N . PRO A 1 87 ? -14.450 10.735 10.677 1.00 81.69 87 PRO A N 1
ATOM 688 C CA . PRO A 1 87 ? -14.771 9.303 10.683 1.00 81.69 87 PRO A CA 1
ATOM 689 C C . PRO A 1 87 ? -15.340 8.805 9.344 1.00 81.69 87 PRO A C 1
ATOM 691 O O . PRO A 1 87 ? -15.004 7.711 8.882 1.00 81.69 87 PRO A O 1
ATOM 694 N N . SER A 1 88 ? -16.104 9.647 8.644 1.00 83.62 88 SER A N 1
ATOM 695 C CA . SER A 1 88 ? -16.718 9.312 7.354 1.00 83.62 88 SER A CA 1
ATOM 696 C C . SER A 1 88 ? -15.706 8.996 6.247 1.00 83.62 88 SER A C 1
ATOM 698 O O . SER A 1 88 ? -16.008 8.187 5.371 1.00 83.62 88 SER A O 1
ATOM 700 N N . MET A 1 89 ? -14.485 9.551 6.298 1.00 80.12 89 MET A N 1
ATOM 701 C CA . MET A 1 89 ? -13.414 9.214 5.345 1.00 80.12 89 MET A CA 1
ATOM 702 C C . MET A 1 89 ? -12.984 7.747 5.431 1.00 80.12 89 MET A C 1
ATOM 704 O O . MET A 1 89 ? -12.485 7.191 4.456 1.00 80.12 89 MET A O 1
ATOM 708 N N . PHE A 1 90 ? -13.180 7.125 6.590 1.00 81.62 90 PHE A N 1
ATOM 709 C CA . PHE A 1 90 ? -12.816 5.738 6.852 1.00 81.62 90 PHE A CA 1
ATOM 710 C C . PHE A 1 90 ? -14.026 4.792 6.830 1.00 81.62 90 PHE A C 1
ATOM 712 O O . PHE A 1 90 ? -13.889 3.604 7.130 1.00 81.62 90 PHE A O 1
ATOM 719 N N . GLY A 1 91 ? -15.206 5.307 6.463 1.00 82.94 91 GLY A N 1
ATOM 720 C CA . GLY A 1 91 ? -16.444 4.534 6.410 1.0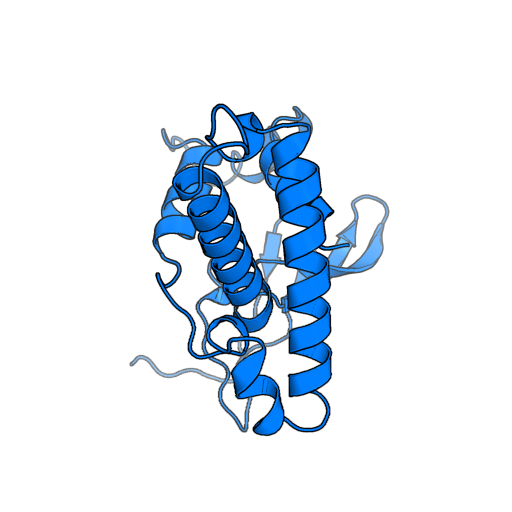0 82.94 91 GLY A CA 1
ATOM 721 C C . GLY A 1 91 ? -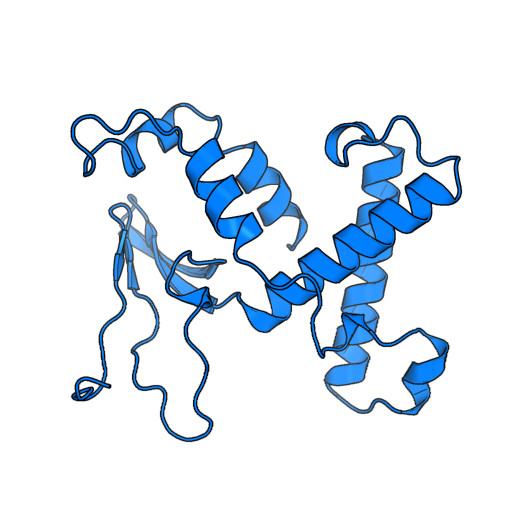16.990 4.141 7.784 1.00 82.94 91 GLY A C 1
ATOM 722 O O . GLY A 1 91 ? -17.676 3.129 7.882 1.00 82.94 91 GLY A O 1
ATOM 723 N N . ILE A 1 92 ? -16.678 4.910 8.832 1.00 83.94 92 ILE A N 1
ATOM 724 C CA . ILE A 1 92 ? -17.211 4.721 10.188 1.00 83.94 92 ILE A CA 1
ATOM 725 C C . ILE A 1 92 ? -18.028 5.945 10.619 1.00 83.94 92 ILE A C 1
ATOM 727 O O . ILE A 1 92 ? -17.849 7.040 10.086 1.00 83.94 92 ILE A O 1
ATOM 731 N N . GLU A 1 93 ? -18.924 5.764 11.590 1.00 87.94 93 GLU A N 1
ATOM 732 C CA . GLU A 1 93 ? -19.724 6.858 12.161 1.00 87.94 93 GLU A CA 1
ATOM 733 C C . GLU A 1 93 ? -18.969 7.594 13.278 1.00 87.94 93 GLU A C 1
ATOM 735 O O . GLU A 1 93 ? -18.953 8.823 13.307 1.00 87.94 93 GLU A O 1
ATOM 740 N N . SER A 1 94 ? -18.297 6.854 14.169 1.00 91.25 94 SER A N 1
ATOM 741 C CA . SER A 1 94 ? -17.478 7.405 15.255 1.00 91.25 94 SER A CA 1
ATOM 742 C C . SER A 1 94 ? -16.337 6.460 15.660 1.00 91.25 94 SER A C 1
ATOM 744 O O . SER A 1 94 ? -16.373 5.258 15.391 1.00 91.25 94 SER A O 1
ATOM 746 N N . MET A 1 95 ? -15.320 7.007 16.337 1.00 90.88 95 MET A N 1
ATOM 747 C CA . MET A 1 95 ? -14.162 6.264 16.871 1.00 90.88 95 MET A CA 1
ATOM 748 C C . MET A 1 95 ? -14.384 5.670 18.274 1.00 90.88 95 MET A C 1
ATOM 750 O O . MET A 1 95 ? -13.453 5.136 18.881 1.00 90.88 95 MET A O 1
ATOM 754 N N . GLU A 1 96 ? -15.601 5.767 18.809 1.00 89.81 96 GLU A N 1
ATOM 755 C CA . GLU A 1 96 ? -15.900 5.391 20.196 1.00 89.81 96 GLU A CA 1
ATOM 756 C C . GLU A 1 96 ? -15.993 3.874 20.398 1.00 89.81 96 GLU A C 1
ATOM 758 O O . GLU A 1 96 ? -15.717 3.380 21.488 1.00 89.81 96 GLU A O 1
ATOM 763 N N . SER A 1 97 ? -16.345 3.122 19.351 1.00 91.69 97 SER A N 1
ATOM 764 C CA . SER A 1 97 ? -16.488 1.667 19.444 1.00 91.69 97 SER A CA 1
ATOM 765 C C . SER A 1 97 ? -15.164 0.928 19.231 1.00 91.69 97 SER A C 1
ATOM 767 O O . SER A 1 97 ? -14.359 1.288 18.369 1.00 91.69 97 SER A O 1
ATOM 769 N N . GLU A 1 98 ? -14.972 -0.175 19.960 1.00 91.69 98 GLU A N 1
ATOM 770 C CA . GLU A 1 98 ? -13.834 -1.084 19.757 1.00 91.69 98 GLU A CA 1
ATOM 771 C C . GLU A 1 98 ? -13.793 -1.634 18.322 1.00 91.69 98 GLU A C 1
ATOM 773 O O . GLU A 1 98 ? -12.724 -1.752 17.725 1.00 91.69 98 GLU A O 1
ATOM 778 N N . ALA A 1 99 ? -14.963 -1.898 17.730 1.00 89.69 99 ALA A N 1
ATOM 779 C CA . ALA A 1 99 ? -15.081 -2.357 16.348 1.00 89.69 99 ALA A CA 1
ATOM 780 C C . ALA A 1 99 ? -14.551 -1.319 15.344 1.00 89.69 99 ALA A C 1
ATOM 782 O O . ALA A 1 99 ? -13.820 -1.678 14.420 1.00 89.69 99 ALA A O 1
ATOM 783 N N . ALA A 1 100 ? -14.860 -0.031 15.539 1.00 86.56 100 ALA A N 1
ATOM 784 C CA . ALA A 1 100 ? -14.323 1.039 14.703 1.00 86.56 100 ALA A CA 1
ATOM 785 C C . ALA A 1 100 ? -12.802 1.159 14.863 1.00 86.56 100 ALA A C 1
ATOM 787 O O . ALA A 1 100 ? -12.084 1.251 13.869 1.00 86.56 100 ALA A O 1
ATOM 788 N N . GLN A 1 101 ? -12.286 1.084 16.092 1.00 89.25 101 GLN A N 1
ATOM 789 C CA . GLN A 1 101 ? -10.843 1.138 16.345 1.00 89.25 101 GLN A CA 1
ATOM 790 C C . GLN A 1 101 ? -10.096 -0.019 15.665 1.00 89.25 101 GLN A C 1
ATOM 792 O O . GLN A 1 101 ? -9.068 0.209 15.020 1.00 89.25 101 GLN A O 1
ATOM 797 N N . LEU A 1 102 ? -10.639 -1.239 15.752 1.00 88.56 102 LEU A N 1
ATOM 798 C CA . LEU A 1 102 ? -10.092 -2.421 15.088 1.00 88.56 102 LEU A CA 1
ATOM 799 C C . LEU A 1 102 ? -10.142 -2.296 13.561 1.00 88.56 102 LEU A C 1
ATOM 801 O O . LEU A 1 102 ? -9.173 -2.651 12.887 1.00 88.56 102 LEU A O 1
ATOM 805 N N . HIS A 1 103 ? -11.238 -1.770 13.009 1.00 87.50 103 HIS A N 1
ATOM 806 C CA . HIS A 1 103 ? -11.376 -1.510 11.573 1.00 87.50 103 HIS A CA 1
ATOM 807 C C . HIS A 1 103 ? -10.301 -0.543 11.070 1.00 87.50 103 HIS A C 1
ATOM 809 O O . HIS A 1 103 ? -9.598 -0.854 10.108 1.00 87.50 103 HIS A O 1
ATOM 815 N N . ILE A 1 104 ? -10.101 0.587 11.759 1.00 87.75 104 ILE A N 1
ATOM 816 C CA . ILE A 1 104 ? -9.066 1.566 11.396 1.00 87.75 104 ILE A CA 1
ATOM 817 C C . ILE A 1 104 ? -7.672 0.955 11.470 1.00 87.75 104 ILE A C 1
ATOM 819 O O . ILE A 1 104 ? -6.866 1.160 10.563 1.00 87.75 104 ILE A O 1
ATOM 823 N N . GLU A 1 105 ? -7.372 0.197 12.526 1.00 89.81 105 GLU A N 1
ATOM 824 C CA . GLU A 1 105 ? -6.074 -0.462 12.646 1.00 89.81 105 GLU A CA 1
ATOM 825 C C . GLU A 1 105 ? -5.850 -1.483 11.528 1.00 89.81 105 GLU A C 1
ATOM 827 O O . GLU A 1 105 ? -4.781 -1.494 10.916 1.00 89.81 105 GLU A O 1
ATOM 832 N N . THR A 1 106 ? -6.861 -2.296 11.221 1.00 87.06 106 THR A N 1
ATOM 833 C CA . THR A 1 106 ? -6.795 -3.304 10.157 1.00 87.06 106 THR A CA 1
ATOM 834 C C . THR A 1 106 ? -6.562 -2.643 8.800 1.00 87.06 106 THR A C 1
ATOM 836 O O . THR A 1 106 ? -5.637 -3.024 8.079 1.00 87.06 106 THR A O 1
ATOM 839 N N . LEU A 1 107 ? -7.333 -1.600 8.478 1.00 87.38 107 LEU A N 1
ATOM 840 C CA . LEU A 1 107 ? -7.199 -0.851 7.231 1.00 87.38 107 LEU A CA 1
ATOM 841 C C . LEU A 1 107 ? -5.831 -0.170 7.119 1.00 87.38 107 LEU A C 1
ATOM 843 O O . LEU A 1 107 ? -5.194 -0.233 6.070 1.00 87.38 107 LEU A O 1
ATOM 847 N N . ALA A 1 108 ? -5.357 0.469 8.188 1.00 88.50 108 ALA A N 1
ATOM 848 C CA . ALA A 1 108 ? -4.078 1.168 8.181 1.00 88.50 108 ALA A CA 1
ATOM 849 C C . ALA A 1 108 ? -2.890 0.197 8.068 1.00 88.50 108 ALA A C 1
ATOM 851 O O . ALA A 1 108 ? -1.962 0.458 7.302 1.00 88.50 108 ALA A O 1
ATOM 852 N N . ARG A 1 109 ? -2.927 -0.953 8.758 1.00 87.19 109 ARG A N 1
ATOM 853 C CA . ARG A 1 109 ? -1.921 -2.018 8.593 1.00 87.19 109 ARG A CA 1
ATOM 854 C C . ARG A 1 109 ? -1.932 -2.583 7.175 1.00 87.19 109 ARG A C 1
ATOM 856 O O . ARG A 1 109 ? -0.863 -2.751 6.591 1.00 87.19 109 ARG A O 1
ATOM 863 N N . TRP A 1 110 ? -3.112 -2.831 6.606 1.00 87.62 110 TRP A N 1
ATOM 864 C CA . TRP A 1 110 ? -3.243 -3.282 5.220 1.00 87.62 110 TRP A CA 1
ATOM 865 C C . TRP A 1 110 ? -2.663 -2.253 4.239 1.00 87.62 110 TRP A C 1
ATOM 867 O O . TRP A 1 110 ? -1.804 -2.599 3.430 1.00 87.62 110 TRP A O 1
ATOM 877 N N . ALA A 1 111 ? -3.030 -0.975 4.372 1.00 87.06 111 ALA A N 1
ATOM 878 C CA . ALA A 1 111 ? -2.525 0.105 3.525 1.00 87.06 111 ALA A CA 1
ATOM 879 C C . ALA A 1 111 ? -1.000 0.266 3.634 1.00 87.06 111 ALA A C 1
ATOM 881 O O . ALA A 1 111 ? -0.321 0.443 2.623 1.00 87.06 111 ALA A O 1
ATOM 882 N N . TRP A 1 112 ? -0.434 0.152 4.839 1.00 87.88 112 TRP A N 1
ATOM 883 C CA . TRP A 1 112 ? 1.019 0.161 5.020 1.00 87.88 112 TRP A CA 1
ATOM 884 C C . TRP A 1 112 ? 1.686 -1.045 4.350 1.00 87.88 112 TRP A C 1
ATOM 886 O O . TRP A 1 112 ? 2.732 -0.905 3.722 1.00 87.88 112 TRP A O 1
ATOM 896 N N . GLY A 1 113 ? 1.056 -2.221 4.419 1.00 85.94 113 GLY A N 1
ATOM 897 C CA . GLY A 1 113 ? 1.510 -3.426 3.726 1.00 85.94 113 GLY A CA 1
ATOM 898 C C . GLY A 1 113 ? 1.548 -3.244 2.208 1.00 85.94 113 GLY A C 1
ATOM 899 O O . GLY A 1 113 ? 2.545 -3.604 1.577 1.00 85.94 113 GLY A O 1
ATOM 900 N N . VAL A 1 114 ? 0.523 -2.602 1.636 1.00 85.25 114 VAL A N 1
ATOM 901 C CA . VAL A 1 114 ? 0.503 -2.190 0.224 1.00 85.25 114 VAL A CA 1
ATOM 902 C C . VAL A 1 114 ? 1.671 -1.251 -0.070 1.00 85.25 114 VAL A C 1
ATOM 904 O O . VAL A 1 114 ? 2.429 -1.507 -1.000 1.00 85.25 114 VAL A O 1
ATOM 907 N N . ILE A 1 115 ? 1.862 -0.200 0.735 1.00 84.06 115 ILE A N 1
ATOM 908 C CA . ILE A 1 115 ? 2.944 0.773 0.531 1.00 84.06 115 ILE A CA 1
ATOM 909 C C . ILE A 1 115 ? 4.305 0.072 0.508 1.00 84.06 115 ILE A C 1
ATOM 911 O O . ILE A 1 115 ? 5.052 0.230 -0.454 1.00 84.06 115 ILE A O 1
ATOM 915 N N . LEU A 1 116 ? 4.602 -0.756 1.511 1.00 81.88 116 LEU A N 1
ATOM 916 C CA . LEU A 1 116 ? 5.894 -1.433 1.629 1.00 81.88 116 LEU A CA 1
ATOM 917 C C . LEU A 1 116 ? 6.180 -2.423 0.495 1.00 81.88 116 LEU A C 1
ATOM 919 O O . LEU A 1 116 ? 7.339 -2.618 0.143 1.00 81.88 116 LEU A O 1
ATOM 923 N N . SER A 1 117 ? 5.152 -3.085 -0.039 1.00 79.44 117 SER A N 1
ATOM 924 C CA . SER A 1 117 ? 5.340 -4.193 -0.987 1.00 79.44 117 SER A CA 1
ATOM 925 C C . SER A 1 117 ? 5.068 -3.834 -2.444 1.00 79.44 117 SER A C 1
ATOM 927 O O . SER A 1 117 ? 5.491 -4.568 -3.334 1.00 79.44 117 SER A O 1
ATOM 929 N N . ARG A 1 118 ? 4.337 -2.746 -2.706 1.00 77.88 118 ARG A N 1
ATOM 930 C CA . ARG A 1 118 ? 3.808 -2.434 -4.041 1.00 77.88 118 ARG A CA 1
ATOM 931 C C . ARG A 1 118 ? 4.159 -1.037 -4.542 1.00 77.88 118 ARG A C 1
ATOM 933 O O . ARG A 1 118 ? 3.902 -0.762 -5.714 1.00 77.88 118 ARG A O 1
ATOM 940 N N . THR A 1 119 ? 4.717 -0.159 -3.704 1.00 79.81 119 THR A N 1
ATOM 941 C CA . THR A 1 119 ? 5.199 1.142 -4.194 1.00 79.81 119 THR A CA 1
ATOM 942 C C . THR A 1 119 ? 6.552 1.009 -4.871 1.00 79.81 119 THR A C 1
ATOM 944 O O . THR A 1 119 ? 7.391 0.198 -4.486 1.00 79.81 119 THR A O 1
ATOM 947 N N . GLY A 1 120 ? 6.742 1.817 -5.906 1.00 72.94 120 GLY A N 1
ATOM 948 C CA . GLY A 1 120 ? 8.006 1.966 -6.606 1.00 72.94 120 GLY A CA 1
ATOM 949 C C . GLY A 1 120 ? 8.375 3.437 -6.700 1.00 72.94 120 GLY A C 1
ATOM 950 O O . GLY A 1 120 ? 7.511 4.314 -6.621 1.00 72.94 120 GLY A O 1
ATOM 951 N N . VAL A 1 121 ? 9.664 3.705 -6.874 1.00 74.69 121 VAL A N 1
ATOM 952 C CA . VAL A 1 121 ? 10.123 5.035 -7.266 1.00 74.69 121 VAL A CA 1
ATOM 953 C C . VAL A 1 121 ? 9.986 5.138 -8.778 1.00 74.69 121 VAL A C 1
ATOM 955 O O . VAL A 1 121 ? 10.458 4.269 -9.508 1.00 74.69 121 VAL A O 1
ATOM 958 N N . ALA A 1 122 ? 9.313 6.182 -9.238 1.00 75.12 122 ALA A N 1
ATOM 959 C CA . ALA A 1 122 ? 9.169 6.487 -10.647 1.00 75.12 122 ALA A CA 1
ATOM 960 C C . ALA A 1 122 ? 9.723 7.878 -10.925 1.00 75.12 122 ALA A C 1
ATOM 962 O O . ALA A 1 122 ? 9.449 8.827 -10.181 1.00 75.12 122 ALA A O 1
ATOM 963 N N . LYS A 1 123 ? 10.452 8.002 -12.034 1.00 78.81 123 LYS A N 1
ATOM 964 C CA . LYS A 1 123 ? 10.899 9.302 -12.516 1.00 78.81 123 LYS A CA 1
ATOM 965 C C . LYS A 1 123 ? 9.745 9.958 -13.257 1.00 78.81 123 LYS A C 1
ATOM 967 O O . LYS A 1 123 ? 9.288 9.432 -14.272 1.00 78.81 123 LYS A O 1
ATOM 972 N N . VAL A 1 124 ? 9.254 11.080 -12.743 1.00 78.81 124 VAL A N 1
ATOM 973 C CA . VAL A 1 124 ? 8.098 11.784 -13.301 1.00 78.81 124 VAL A CA 1
ATOM 974 C C . VAL A 1 124 ? 8.545 13.069 -13.973 1.00 78.81 124 VAL A C 1
ATOM 976 O O . VAL A 1 124 ? 9.114 13.946 -13.324 1.00 78.81 124 VAL A O 1
ATOM 979 N N . LYS A 1 125 ? 8.233 13.190 -15.266 1.00 79.50 125 LYS A N 1
ATOM 980 C CA . LYS A 1 125 ? 8.377 14.432 -16.026 1.00 79.50 125 LYS A CA 1
ATOM 981 C C . LYS A 1 125 ? 7.069 15.217 -16.004 1.00 79.50 125 LYS A C 1
ATOM 983 O O . LYS A 1 125 ? 6.079 14.818 -16.622 1.00 79.50 125 LYS A O 1
ATOM 988 N N . GLU A 1 126 ? 7.072 16.331 -15.284 1.00 75.12 126 GLU A N 1
ATOM 989 C CA . GLU A 1 126 ? 5.931 17.235 -15.168 1.00 75.12 126 GLU A CA 1
ATOM 990 C C . GLU A 1 126 ? 5.648 17.973 -16.488 1.00 75.12 126 GLU A C 1
ATOM 992 O O . GLU A 1 126 ? 6.518 18.108 -17.352 1.00 75.12 126 GLU A O 1
ATOM 997 N N . ALA A 1 127 ? 4.435 18.518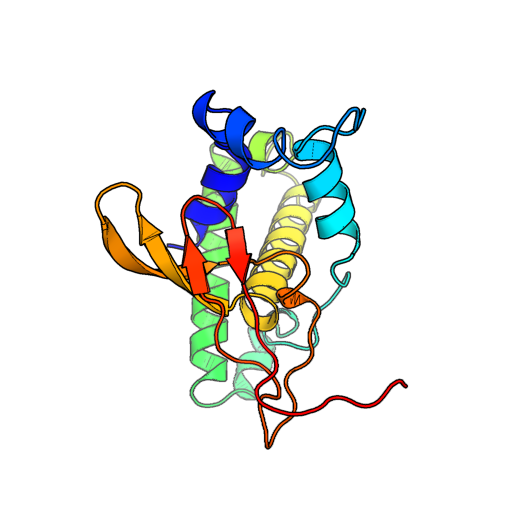 -16.630 1.00 73.94 127 ALA A N 1
ATOM 998 C CA . ALA A 1 127 ? 4.055 19.346 -17.781 1.00 73.94 127 ALA A CA 1
ATOM 999 C C . ALA A 1 127 ? 4.928 20.611 -17.927 1.00 73.94 127 ALA A C 1
ATOM 1001 O O . ALA A 1 127 ? 5.101 21.130 -19.025 1.00 73.94 127 ALA A O 1
ATOM 1002 N N . THR A 1 128 ? 5.515 21.075 -16.822 1.00 77.00 128 THR A N 1
ATOM 1003 C CA . THR A 1 128 ? 6.473 22.190 -16.754 1.00 77.00 128 THR A CA 1
ATOM 1004 C C . THR A 1 128 ? 7.854 21.835 -17.317 1.00 77.00 128 THR A C 1
ATOM 1006 O O . THR A 1 128 ? 8.687 22.720 -17.497 1.00 77.00 128 THR A O 1
ATOM 1009 N N . GLY A 1 129 ? 8.119 20.551 -17.585 1.00 78.31 129 GLY A N 1
ATOM 1010 C CA . GLY A 1 129 ? 9.425 20.031 -17.986 1.00 78.31 129 GLY A CA 1
ATOM 1011 C C . GLY A 1 129 ? 10.345 19.662 -16.819 1.00 78.31 129 GLY A C 1
ATOM 1012 O O . GLY A 1 129 ? 11.411 19.104 -17.070 1.00 78.31 129 GLY A O 1
ATOM 1013 N N . ALA A 1 130 ? 9.942 19.925 -15.570 1.00 82.81 130 ALA A N 1
ATOM 1014 C CA . ALA A 1 130 ? 10.680 19.499 -14.385 1.00 82.81 130 ALA A CA 1
ATOM 1015 C C . ALA A 1 130 ? 10.645 17.971 -14.221 1.00 82.81 130 ALA A C 1
ATOM 1017 O O . ALA A 1 130 ? 9.640 17.324 -14.525 1.00 82.81 130 ALA A O 1
ATOM 1018 N N . GLU A 1 131 ? 11.736 17.398 -13.714 1.00 84.12 131 GLU A N 1
ATOM 1019 C CA . GLU A 1 131 ? 11.830 15.973 -13.397 1.00 84.12 131 GLU A CA 1
ATOM 1020 C C . GLU A 1 131 ? 11.986 15.783 -11.892 1.00 84.12 131 GLU A C 1
ATOM 1022 O O . GLU A 1 131 ? 12.802 16.450 -11.253 1.00 84.12 131 GLU A O 1
ATOM 1027 N N . ARG A 1 132 ? 11.202 14.863 -11.327 1.00 81.19 132 ARG A N 1
ATOM 1028 C CA . ARG A 1 132 ? 11.267 14.503 -9.909 1.00 81.19 132 ARG A CA 1
ATOM 1029 C C . ARG A 1 132 ? 11.020 13.017 -9.705 1.00 81.19 132 ARG A C 1
ATOM 1031 O O . ARG A 1 132 ? 10.215 12.415 -10.415 1.00 81.19 132 ARG A O 1
ATOM 1038 N N . ASP A 1 133 ? 11.668 12.460 -8.693 1.00 76.56 133 ASP A N 1
ATOM 1039 C CA . ASP A 1 133 ? 11.412 11.094 -8.254 1.00 76.56 133 ASP A CA 1
ATOM 1040 C C . ASP A 1 133 ? 10.211 11.085 -7.307 1.00 76.56 133 ASP A C 1
ATOM 1042 O O . ASP A 1 133 ? 10.202 11.775 -6.284 1.00 76.56 133 ASP A O 1
ATOM 1046 N N . LEU A 1 134 ? 9.181 10.312 -7.654 1.00 77.44 134 LEU A N 1
ATOM 1047 C CA . LEU A 1 134 ? 7.995 10.123 -6.823 1.00 77.44 134 LEU A CA 1
ATOM 1048 C C . LEU A 1 134 ? 7.865 8.667 -6.396 1.00 77.44 134 LEU A C 1
ATOM 1050 O O . LEU A 1 134 ? 8.070 7.751 -7.189 1.00 77.44 134 LEU A O 1
ATOM 1054 N N . VAL A 1 135 ? 7.449 8.462 -5.148 1.00 78.56 135 VAL A N 1
ATOM 1055 C CA . VAL A 1 135 ? 7.006 7.152 -4.666 1.00 78.56 135 VAL A CA 1
ATOM 1056 C C . VAL A 1 135 ? 5.552 6.978 -5.080 1.00 78.56 135 VAL A C 1
ATOM 1058 O O . VAL A 1 135 ? 4.672 7.662 -4.558 1.00 78.56 135 VAL A O 1
ATOM 1061 N N . LEU A 1 136 ? 5.305 6.082 -6.031 1.00 77.94 136 LEU A N 1
ATOM 1062 C CA . LEU A 1 136 ? 3.990 5.861 -6.619 1.00 77.94 136 LEU A CA 1
ATOM 1063 C C . LEU A 1 136 ? 3.545 4.412 -6.448 1.00 77.94 136 LEU A C 1
ATOM 1065 O O . LEU A 1 136 ? 4.341 3.472 -6.486 1.00 77.94 136 LEU A O 1
ATOM 1069 N N . LEU A 1 137 ? 2.233 4.237 -6.321 1.00 79.38 137 LEU A N 1
ATOM 1070 C CA . LEU A 1 137 ? 1.582 2.950 -6.500 1.00 79.38 137 LEU A CA 1
ATOM 1071 C C . LEU A 1 137 ? 1.133 2.872 -7.964 1.00 79.38 137 LEU A C 1
ATOM 1073 O O . LEU A 1 137 ? 0.185 3.548 -8.355 1.00 79.38 137 LEU A O 1
ATOM 1077 N N . LEU A 1 138 ? 1.846 2.097 -8.783 1.00 75.12 138 LEU A N 1
ATOM 1078 C CA . LEU A 1 138 ? 1.595 2.007 -10.223 1.00 75.12 138 LEU A CA 1
ATOM 1079 C C . LEU A 1 138 ? 0.764 0.754 -10.548 1.00 75.12 138 LEU A C 1
ATOM 1081 O O . LEU A 1 138 ? 1.274 -0.366 -10.391 1.00 75.12 138 LEU A O 1
ATOM 1085 N N . PRO A 1 139 ? -0.497 0.894 -11.005 1.00 73.62 139 PRO A N 1
ATOM 1086 C CA . PRO A 1 139 ? -1.296 -0.242 -11.447 1.00 73.62 139 PRO A CA 1
ATOM 1087 C C . PRO A 1 139 ? -0.588 -1.051 -12.538 1.00 73.62 139 PRO A C 1
ATOM 1089 O O . PRO A 1 139 ? 0.074 -0.498 -13.416 1.00 73.62 139 PRO A O 1
ATOM 1092 N N . GLY A 1 140 ? -0.695 -2.379 -12.470 1.00 73.06 140 GLY A N 1
ATOM 1093 C CA . GLY A 1 140 ? -0.013 -3.304 -13.382 1.00 73.06 140 GLY A CA 1
ATOM 1094 C C . GLY A 1 140 ? 1.462 -3.531 -13.035 1.00 73.06 140 GLY A C 1
ATOM 1095 O O . GLY A 1 140 ? 1.854 -4.671 -12.811 1.00 73.06 140 GLY A O 1
ATOM 1096 N N . VAL A 1 141 ? 2.266 -2.468 -12.915 1.00 73.31 141 VAL A N 1
ATOM 1097 C CA . VAL A 1 141 ? 3.702 -2.576 -12.570 1.00 73.31 141 VAL A CA 1
ATOM 1098 C C . VAL A 1 141 ? 3.894 -3.175 -11.181 1.00 73.31 141 VAL A C 1
ATOM 1100 O O . VAL A 1 141 ? 4.713 -4.068 -10.993 1.00 73.31 141 VAL A O 1
ATOM 1103 N N . SER A 1 142 ? 3.079 -2.736 -10.223 1.00 72.75 142 SER A N 1
ATOM 1104 C CA . SER A 1 142 ? 3.078 -3.240 -8.845 1.00 72.75 142 SER A CA 1
ATOM 1105 C C . SER A 1 142 ? 2.793 -4.741 -8.721 1.00 72.75 142 SER A C 1
ATOM 1107 O O . SER A 1 142 ? 3.077 -5.318 -7.675 1.00 72.75 142 SER A O 1
ATOM 1109 N N . LEU A 1 143 ? 2.243 -5.396 -9.751 1.00 72.19 143 LEU A N 1
ATOM 1110 C CA . LEU A 1 143 ? 1.987 -6.842 -9.749 1.00 72.19 143 LEU A CA 1
ATOM 1111 C C . LEU A 1 143 ? 3.230 -7.672 -10.093 1.00 72.19 143 LEU A C 1
ATOM 1113 O O . LEU A 1 143 ? 3.219 -8.889 -9.918 1.00 72.19 143 LEU A O 1
ATOM 1117 N N . LEU A 1 144 ? 4.289 -7.031 -10.584 1.00 73.31 144 LEU A N 1
ATOM 1118 C CA . LEU A 1 144 ? 5.518 -7.698 -10.988 1.00 73.31 144 LEU A CA 1
ATOM 1119 C C . LEU A 1 144 ? 6.325 -8.054 -9.737 1.00 73.31 144 LEU A C 1
ATOM 1121 O O . LEU A 1 144 ? 6.537 -7.224 -8.857 1.00 73.31 144 LEU A O 1
ATOM 1125 N N . ASN A 1 145 ? 6.754 -9.310 -9.651 1.00 72.81 145 ASN A N 1
ATOM 1126 C CA . ASN A 1 145 ? 7.578 -9.776 -8.541 1.00 72.81 145 ASN A CA 1
ATOM 1127 C C . ASN A 1 145 ? 9.035 -9.366 -8.763 1.00 72.81 145 ASN A C 1
ATOM 1129 O O . ASN A 1 145 ? 9.564 -9.504 -9.869 1.00 72.81 145 ASN A O 1
ATOM 1133 N N . ASN A 1 146 ? 9.704 -8.940 -7.694 1.00 68.62 146 ASN A N 1
ATOM 1134 C CA . ASN A 1 146 ? 11.147 -8.737 -7.71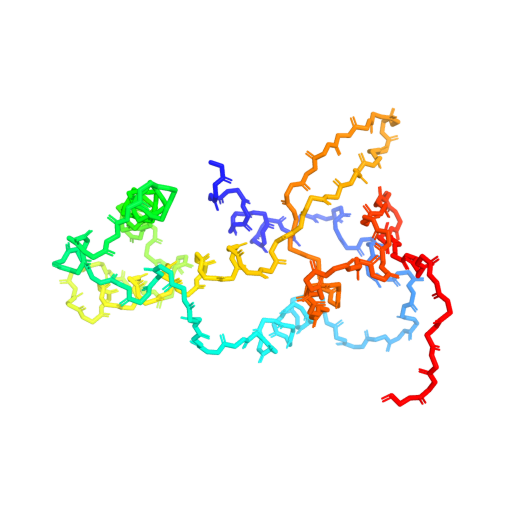9 1.00 68.62 146 ASN A CA 1
ATOM 1135 C C . ASN A 1 146 ? 11.857 -10.097 -7.739 1.00 68.62 146 ASN A C 1
ATOM 1137 O O . ASN A 1 146 ? 11.623 -10.938 -6.871 1.00 68.62 146 ASN A O 1
ATOM 1141 N N . ALA A 1 147 ? 12.732 -10.312 -8.720 1.00 65.06 147 ALA A N 1
ATOM 1142 C CA . ALA A 1 147 ? 13.681 -11.421 -8.713 1.00 65.06 147 ALA A CA 1
ATOM 1143 C C . ALA A 1 147 ? 14.972 -10.966 -8.014 1.00 65.06 147 ALA A C 1
ATOM 1145 O O . ALA A 1 147 ? 15.428 -9.851 -8.266 1.00 65.06 147 ALA A O 1
ATOM 1146 N N . MET A 1 148 ? 15.544 -11.808 -7.143 1.00 50.62 148 MET A N 1
ATOM 1147 C CA . MET A 1 148 ? 16.653 -11.419 -6.253 1.00 50.62 148 MET A CA 1
ATOM 1148 C C . MET A 1 148 ? 17.913 -10.928 -6.981 1.00 50.62 148 MET A C 1
ATOM 1150 O O . MET A 1 148 ? 18.604 -10.072 -6.441 1.00 50.62 148 MET A O 1
ATOM 1154 N N . ASP A 1 149 ? 18.174 -11.401 -8.203 1.00 52.47 149 ASP A N 1
ATOM 1155 C CA . ASP A 1 149 ? 19.486 -11.217 -8.844 1.00 52.47 149 ASP A CA 1
ATOM 1156 C C . ASP A 1 149 ? 19.451 -10.467 -10.182 1.00 52.47 149 ASP A C 1
ATOM 1158 O O . ASP A 1 149 ? 20.493 -10.202 -10.770 1.00 52.47 149 ASP A O 1
ATOM 1162 N N . ASP A 1 150 ? 18.272 -10.109 -10.689 1.00 55.44 150 ASP A N 1
ATOM 1163 C CA . ASP A 1 150 ? 18.156 -9.386 -11.954 1.00 55.44 150 ASP A CA 1
ATOM 1164 C C . ASP A 1 150 ? 16.759 -8.789 -12.072 1.00 55.44 150 ASP A C 1
ATOM 1166 O O . ASP A 1 150 ? 15.779 -9.490 -12.358 1.00 55.44 150 ASP A O 1
ATOM 1170 N N . CYS A 1 151 ? 16.649 -7.473 -11.900 1.00 62.47 151 CYS A N 1
ATOM 1171 C CA . CYS A 1 151 ? 15.429 -6.802 -12.308 1.00 62.47 151 CYS A CA 1
ATOM 1172 C C . CYS A 1 151 ? 15.348 -6.885 -13.836 1.00 62.47 151 CYS A C 1
ATOM 1174 O O . CYS A 1 151 ? 16.050 -6.180 -14.559 1.00 62.47 151 CYS A O 1
ATOM 1176 N N . ASN A 1 152 ? 14.476 -7.758 -14.345 1.00 69.94 152 ASN A N 1
ATOM 1177 C CA . ASN A 1 152 ? 14.222 -7.913 -15.782 1.00 69.94 152 ASN A CA 1
ATOM 1178 C C . ASN A 1 152 ? 13.631 -6.659 -16.417 1.00 69.94 152 ASN A C 1
ATOM 1180 O O . ASN A 1 152 ? 13.423 -6.640 -17.627 1.00 69.94 152 ASN A O 1
ATOM 1184 N N . LEU A 1 153 ? 13.323 -5.648 -15.611 1.00 72.75 153 LEU A N 1
ATOM 1185 C CA . LEU A 1 153 ? 12.583 -4.462 -15.972 1.00 72.75 153 LEU A CA 1
ATOM 1186 C C . LEU A 1 153 ? 13.391 -3.220 -15.600 1.00 72.75 153 LEU A C 1
ATOM 1188 O O . LEU A 1 153 ? 14.140 -3.195 -14.626 1.00 72.75 153 LEU A O 1
ATOM 1192 N N . GLN A 1 154 ? 13.310 -2.197 -16.436 1.00 73.56 154 GLN A N 1
ATOM 1193 C CA . GLN A 1 154 ? 13.831 -0.873 -16.114 1.00 73.56 154 GLN A CA 1
ATOM 1194 C C . GLN A 1 154 ? 12.937 -0.211 -15.071 1.00 73.56 154 GLN A C 1
ATOM 1196 O O . GLN A 1 154 ? 11.770 -0.588 -14.924 1.00 73.56 154 GLN A O 1
ATOM 1201 N N . ASP A 1 155 ? 13.493 0.768 -14.361 1.00 74.44 155 ASP A N 1
ATOM 1202 C CA . ASP A 1 155 ? 12.683 1.587 -13.470 1.00 74.44 155 ASP A CA 1
ATOM 1203 C C . ASP A 1 155 ? 11.600 2.305 -14.297 1.00 74.44 155 ASP A C 1
ATOM 1205 O O . ASP A 1 155 ? 11.851 2.653 -15.458 1.00 74.44 155 ASP A O 1
ATOM 1209 N N . PRO A 1 156 ? 10.382 2.489 -13.760 1.00 75.88 156 PRO A N 1
ATOM 1210 C CA . PRO A 1 156 ? 9.304 3.120 -14.507 1.00 75.88 156 PRO A CA 1
ATOM 1211 C C . PRO A 1 156 ? 9.640 4.567 -14.884 1.00 75.88 156 PRO A C 1
ATOM 1213 O O . PRO A 1 156 ? 9.937 5.399 -14.022 1.00 75.88 156 PRO A O 1
ATOM 1216 N N . GLU A 1 157 ? 9.515 4.880 -16.172 1.00 78.31 157 GLU A N 1
ATOM 1217 C CA . GLU A 1 157 ? 9.595 6.245 -16.691 1.00 78.31 157 GLU A CA 1
ATOM 1218 C C . GLU A 1 157 ? 8.175 6.775 -16.886 1.00 78.31 157 GLU A C 1
ATOM 1220 O O . GLU A 1 157 ? 7.405 6.228 -17.679 1.00 78.31 157 GLU A O 1
ATOM 1225 N N . CYS A 1 158 ? 7.812 7.830 -16.161 1.00 77.25 158 CYS A N 1
ATOM 1226 C CA . CYS A 1 158 ? 6.471 8.396 -16.191 1.00 77.25 158 CYS A CA 1
ATOM 1227 C C . CYS A 1 158 ? 6.477 9.817 -16.761 1.00 77.25 158 CYS A C 1
ATOM 1229 O O . CYS A 1 158 ? 7.292 10.668 -16.403 1.00 77.25 158 CYS A O 1
ATOM 1231 N N . SER A 1 159 ? 5.513 10.094 -17.628 1.00 74.44 159 SER A N 1
ATOM 1232 C CA . SER A 1 159 ? 5.209 11.427 -18.139 1.00 74.44 159 SER A CA 1
ATOM 1233 C C . SER A 1 159 ? 3.753 11.784 -17.850 1.00 74.44 159 SER A C 1
ATOM 1235 O O . SER A 1 159 ? 2.976 10.977 -17.336 1.00 74.44 159 SER A O 1
ATOM 1237 N N . HIS A 1 160 ? 3.358 12.986 -18.263 1.00 67.69 160 HIS A N 1
ATOM 1238 C CA . HIS A 1 160 ? 1.963 13.415 -18.287 1.00 67.69 160 HIS A CA 1
ATOM 1239 C C . HIS A 1 160 ? 1.064 12.596 -19.232 1.00 67.69 160 HIS A C 1
ATOM 1241 O O . HIS A 1 160 ? -0.121 12.893 -19.297 1.00 67.69 160 HIS A O 1
ATOM 1247 N N . GLU A 1 161 ? 1.566 11.590 -19.957 1.00 66.62 161 GLU A N 1
ATOM 1248 C CA . GLU A 1 161 ? 0.773 10.726 -20.853 1.00 66.62 161 GLU A CA 1
ATOM 1249 C C . GLU A 1 161 ? 0.692 9.265 -20.390 1.00 66.62 161 GLU A C 1
ATOM 1251 O O . GLU A 1 161 ? -0.155 8.508 -20.864 1.00 66.62 161 GLU A O 1
ATOM 1256 N N . GLY A 1 162 ? 1.589 8.832 -19.503 1.00 71.94 162 GLY A N 1
ATOM 1257 C CA . GLY A 1 162 ? 1.648 7.441 -19.069 1.00 71.94 162 GLY A CA 1
ATOM 1258 C C . GLY A 1 162 ? 2.938 7.092 -18.347 1.00 71.94 162 GLY A C 1
ATOM 1259 O O . GLY A 1 162 ? 3.917 7.832 -18.397 1.00 71.94 162 GLY A O 1
ATOM 1260 N N . CYS A 1 163 ? 2.941 5.918 -17.722 1.00 75.25 163 CYS A N 1
ATOM 1261 C CA . CYS A 1 163 ? 4.159 5.268 -17.258 1.00 75.25 163 CYS A CA 1
ATOM 1262 C C . CYS A 1 163 ? 4.537 4.141 -18.216 1.00 75.25 163 CYS A C 1
ATOM 1264 O O . CYS A 1 163 ? 3.690 3.341 -18.619 1.00 75.25 163 CYS A O 1
ATOM 1266 N N . LEU A 1 164 ? 5.815 4.075 -18.569 1.00 79.81 164 LEU A N 1
ATOM 1267 C CA . LEU A 1 164 ? 6.386 3.041 -19.412 1.00 79.81 164 LEU A CA 1
ATOM 1268 C C . LEU A 1 164 ? 7.353 2.195 -18.589 1.00 79.81 164 LEU A C 1
ATOM 1270 O O . LEU A 1 164 ? 8.232 2.716 -17.908 1.00 79.81 164 LEU A O 1
ATOM 1274 N N . VAL A 1 165 ? 7.215 0.877 -18.706 1.00 78.88 165 VAL A N 1
ATOM 1275 C CA . VAL A 1 165 ? 8.177 -0.088 -18.172 1.00 78.88 165 VAL A CA 1
ATOM 1276 C C . VAL A 1 165 ? 8.694 -0.924 -19.328 1.00 78.88 165 VAL A C 1
ATOM 1278 O O . VAL A 1 165 ? 7.916 -1.474 -20.109 1.00 78.88 165 VAL A O 1
ATOM 1281 N N . ARG A 1 166 ? 10.018 -1.002 -19.459 1.00 81.44 166 ARG A N 1
ATOM 1282 C CA . ARG A 1 166 ? 10.689 -1.761 -20.517 1.00 81.44 166 ARG A CA 1
ATOM 1283 C C . ARG A 1 166 ? 11.392 -2.965 -19.928 1.00 81.44 166 ARG A C 1
ATOM 1285 O O . ARG A 1 166 ? 11.981 -2.880 -18.853 1.00 81.44 166 ARG A O 1
ATOM 1292 N N . ALA A 1 167 ? 11.384 -4.070 -20.662 1.00 81.56 167 ALA A N 1
ATOM 1293 C CA . ALA A 1 167 ? 12.219 -5.204 -20.313 1.00 81.56 167 ALA A CA 1
ATOM 1294 C C . ALA A 1 167 ? 13.698 -4.871 -20.577 1.00 81.56 167 ALA A C 1
ATOM 1296 O O . ALA A 1 167 ? 14.046 -4.390 -21.654 1.00 81.56 167 ALA A O 1
ATOM 1297 N N . ARG A 1 168 ? 14.573 -5.144 -19.605 1.00 78.69 168 ARG A N 1
ATOM 1298 C CA . ARG A 1 168 ? 16.037 -5.073 -19.750 1.00 78.69 168 ARG A CA 1
ATOM 1299 C C . ARG A 1 168 ? 16.587 -6.217 -20.600 1.00 78.69 168 ARG A C 1
ATOM 1301 O O . ARG A 1 168 ? 17.673 -6.096 -21.154 1.00 78.69 168 ARG A O 1
ATOM 1308 N N . ARG A 1 169 ? 15.852 -7.330 -20.695 1.00 77.38 169 ARG A N 1
ATOM 1309 C CA . ARG A 1 169 ? 16.240 -8.521 -21.458 1.00 77.38 169 ARG A CA 1
ATOM 1310 C C . ARG A 1 169 ? 15.043 -9.199 -22.108 1.00 77.38 169 ARG A C 1
ATOM 1312 O O . ARG A 1 169 ? 13.896 -8.912 -21.785 1.00 77.38 169 ARG A O 1
ATOM 1319 N N . PHE A 1 170 ? 15.328 -10.121 -23.019 1.00 82.75 170 PHE A N 1
ATOM 1320 C CA . PHE A 1 170 ? 14.311 -10.953 -23.646 1.00 82.75 170 PHE A CA 1
ATOM 1321 C C . PHE A 1 170 ? 13.622 -11.855 -22.611 1.00 82.75 170 PHE A C 1
ATOM 1323 O O . PHE A 1 170 ? 14.290 -12.574 -21.868 1.00 82.75 170 PHE A O 1
ATOM 1330 N N . ILE A 1 171 ? 12.289 -11.835 -22.592 1.00 81.12 171 ILE A N 1
ATOM 1331 C CA . ILE A 1 171 ? 11.450 -12.680 -21.736 1.00 81.12 171 ILE A CA 1
ATOM 1332 C C . ILE A 1 171 ? 10.755 -13.690 -22.654 1.00 81.12 171 ILE A C 1
ATOM 1334 O O . ILE A 1 171 ? 10.048 -13.304 -23.586 1.00 81.12 171 ILE A O 1
ATOM 1338 N N . ARG A 1 172 ? 11.002 -14.987 -22.435 1.00 83.75 172 ARG A N 1
ATOM 1339 C CA . ARG A 1 172 ? 10.350 -16.064 -23.198 1.00 83.75 172 ARG A CA 1
ATOM 1340 C C . ARG A 1 172 ? 8.872 -16.156 -22.816 1.00 83.75 172 ARG A C 1
ATOM 1342 O O . ARG A 1 172 ? 8.479 -15.741 -21.737 1.00 83.75 172 ARG A O 1
ATOM 1349 N N . LYS A 1 173 ? 8.059 -16.716 -23.711 1.00 86.06 173 LYS A N 1
ATOM 1350 C CA . LYS A 1 173 ? 6.667 -17.055 -23.405 1.00 86.06 173 LYS A CA 1
ATOM 1351 C C . LYS A 1 173 ? 6.624 -18.212 -22.396 1.00 86.06 173 LYS A C 1
ATOM 1353 O O . LYS A 1 173 ? 7.238 -19.244 -22.668 1.00 86.06 173 LYS A O 1
ATOM 1358 N N . GLY A 1 174 ? 5.822 -18.057 -21.342 1.00 77.94 174 GLY A N 1
ATOM 1359 C CA . GLY A 1 174 ? 5.710 -19.000 -20.217 1.00 77.94 174 GLY A CA 1
ATOM 1360 C C . GLY A 1 174 ? 6.476 -18.513 -18.998 1.00 77.94 174 GLY A C 1
ATOM 1361 O O . GLY A 1 174 ? 6.390 -19.217 -17.975 1.00 77.94 174 GLY A O 1
#

pLDDT: mean 71.77, std 18.11, range [25.59, 92.25]

Secondary structure (DSSP, 8-state):
-THHHHHHHHHTTSTTGGGTSTTT-TT----HHHHHHHHHTTS-S--SSGGG--GGGGGG--THHHHHHHHHHHHHHHHHHHHHH-GGGGT-S-S-SHHHHHHHHHHHHHHHHHHHHHEEEEEEE-TTS-EEEEEEE-TTGGGSPPPTT--SBPPPEEETTEEE--BSS-----